Protein AF-A0A952LCC6-F1 (afdb_monomer)

Solvent-accessible surface area (backbone atoms only — not comparable to full-atom values): 6605 Å² total; per-residue (Å²): 119,75,64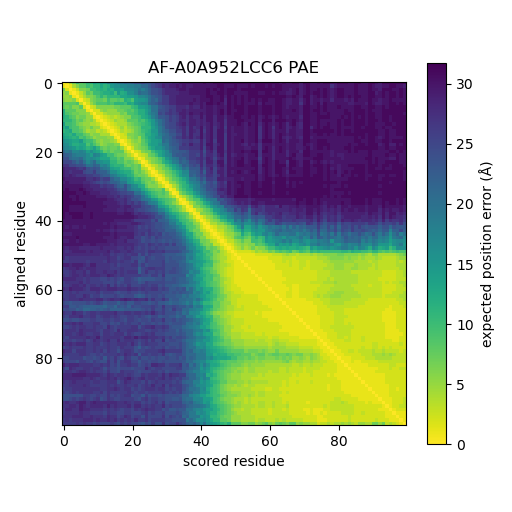,65,59,54,54,55,55,53,53,54,55,56,55,57,60,64,68,71,72,74,80,76,76,84,78,82,82,77,80,92,72,94,68,96,65,80,83,74,76,82,72,81,76,81,76,84,83,72,58,67,68,58,53,51,52,51,56,56,56,68,77,46,54,72,68,52,57,57,26,42,72,40,67,49,73,58,93,72,82,59,64,67,62,53,48,54,52,38,70,75,62,45,49,52,44,73,47,123

pLDDT: mean 78.47, std 18.72, range [48.31, 98.06]

Radius of gyration: 27.74 Å; Cα contacts (8 Å, |Δi|>4): 39; chains: 1; bounding box: 38×67×71 Å

Nearest PDB structures (foldseek):
  6yj4-assembly1_B  TM=2.216E-01  e=9.610E+00  Yarrowia lipolytica

Foldseek 3Di:
DVVVVVVVVVVVVVVVVVVVVPPDDDDDDDPPDDDPDPPDDDDDDDDDDDDPVVVVVVVVVVPDDPQLVVQLVDEEEDDDDPPVVVVVVCVVRVHVYYDD

Mean predicted aligned error: 17.77 Å

Structure (mmCIF, N/CA/C/O backbone):
data_AF-A0A952LCC6-F1
#
_entry.id   AF-A0A952LCC6-F1
#
loop_
_atom_site.group_PDB
_atom_site.id
_atom_site.type_symbol
_atom_site.label_atom_id
_atom_site.label_alt_id
_atom_site.label_comp_id
_atom_site.label_asym_id
_atom_site.label_entity_id
_atom_site.label_seq_id
_atom_site.pdbx_PDB_ins_code
_a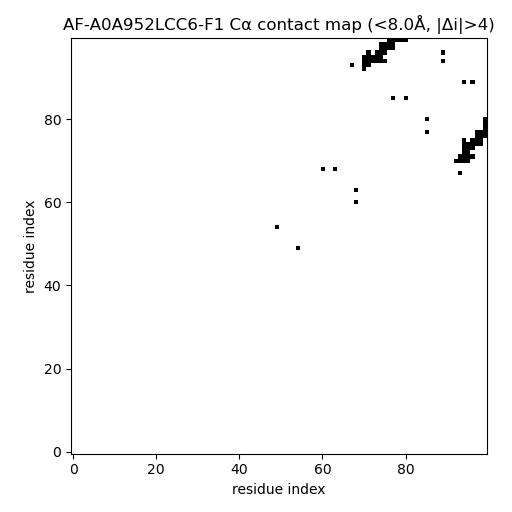tom_site.Cartn_x
_atom_site.Cartn_y
_atom_site.Cartn_z
_atom_site.occupancy
_atom_site.B_iso_or_equiv
_atom_site.auth_seq_id
_atom_site.auth_comp_id
_atom_site.auth_asym_id
_atom_site.auth_atom_id
_atom_site.pdbx_PDB_model_num
ATOM 1 N N . MET A 1 1 ? 3.964 -38.439 24.745 1.00 50.69 1 MET A N 1
ATOM 2 C CA . MET A 1 1 ? 4.156 -37.175 23.985 1.00 50.69 1 MET A CA 1
ATOM 3 C C . MET A 1 1 ? 2.885 -36.313 23.875 1.00 50.69 1 MET A C 1
ATOM 5 O O . MET A 1 1 ? 2.977 -35.108 24.057 1.00 50.69 1 MET A O 1
ATOM 9 N N . ARG A 1 2 ? 1.684 -36.873 23.627 1.00 48.88 2 ARG A N 1
ATOM 10 C CA . ARG A 1 2 ? 0.434 -36.080 23.488 1.00 48.88 2 ARG A CA 1
ATOM 11 C C . ARG A 1 2 ? -0.148 -35.538 24.807 1.00 48.88 2 ARG A C 1
ATOM 13 O O . ARG A 1 2 ? -0.818 -34.515 24.777 1.00 48.88 2 ARG A O 1
ATOM 20 N N . ALA A 1 3 ? 0.122 -36.191 25.942 1.00 48.31 3 ALA A N 1
ATOM 21 C CA . ALA A 1 3 ? -0.359 -35.766 27.264 1.00 48.31 3 ALA A CA 1
ATOM 22 C C . ALA A 1 3 ? 0.388 -34.528 27.800 1.00 48.31 3 ALA A C 1
ATOM 24 O O . ALA A 1 3 ? -0.250 -33.575 28.233 1.00 48.31 3 ALA A O 1
ATOM 25 N N . ALA A 1 4 ? 1.717 -34.481 27.643 1.00 51.19 4 ALA A N 1
ATOM 26 C CA . ALA A 1 4 ? 2.547 -33.338 28.042 1.00 51.19 4 ALA A CA 1
ATOM 27 C C . ALA A 1 4 ? 2.150 -32.032 27.325 1.00 51.19 4 ALA A C 1
ATOM 29 O O . ALA A 1 4 ? 2.149 -30.963 27.925 1.00 51.19 4 ALA A O 1
ATOM 30 N N . ARG A 1 5 ? 1.710 -32.130 26.061 1.00 55.44 5 ARG A N 1
ATOM 31 C CA . ARG A 1 5 ? 1.245 -30.989 25.252 1.00 55.44 5 ARG A CA 1
ATOM 32 C C . ARG A 1 5 ? -0.115 -30.428 25.696 1.00 55.44 5 ARG A C 1
ATOM 34 O O . ARG A 1 5 ? -0.443 -29.295 25.364 1.00 55.44 5 ARG A O 1
ATOM 41 N N . ARG A 1 6 ? -0.921 -31.213 26.420 1.00 55.44 6 ARG A N 1
ATOM 42 C CA . ARG A 1 6 ? -2.210 -30.759 26.978 1.00 55.44 6 ARG A CA 1
ATOM 43 C C . ARG A 1 6 ? -2.015 -29.995 28.287 1.00 55.44 6 ARG A C 1
ATOM 45 O O . ARG A 1 6 ? -2.788 -29.096 28.587 1.00 55.44 6 ARG A O 1
ATOM 52 N N . TRP A 1 7 ? -0.961 -30.330 29.027 1.00 54.66 7 TRP A N 1
ATOM 53 C CA . TRP A 1 7 ? -0.650 -29.719 30.317 1.00 54.66 7 TRP A CA 1
ATOM 54 C C . TRP A 1 7 ? 0.022 -28.353 30.141 1.00 54.66 7 TRP A C 1
ATOM 56 O O . TRP A 1 7 ? -0.294 -27.415 30.867 1.00 54.66 7 TRP A O 1
ATOM 66 N N . THR A 1 8 ? 0.849 -28.191 29.102 1.00 57.44 8 THR A N 1
ATOM 67 C CA . THR A 1 8 ? 1.412 -26.882 28.736 1.00 57.44 8 THR A CA 1
ATOM 68 C C . THR A 1 8 ? 0.347 -25.894 28.251 1.00 57.44 8 THR A C 1
ATOM 70 O O . THR A 1 8 ? 0.423 -24.714 28.574 1.00 57.44 8 THR A O 1
ATOM 73 N N . ALA A 1 9 ? -0.687 -26.363 27.543 1.00 56.38 9 ALA A N 1
ATOM 74 C CA . ALA A 1 9 ? -1.801 -25.515 27.106 1.00 56.38 9 ALA A CA 1
ATOM 75 C C . ALA A 1 9 ? -2.648 -24.992 28.283 1.00 56.38 9 ALA A C 1
ATOM 77 O O . ALA A 1 9 ? -3.068 -23.837 28.269 1.00 56.38 9 ALA A O 1
ATOM 78 N N . ALA A 1 10 ? -2.853 -25.813 29.319 1.00 57.78 10 ALA A N 1
ATOM 79 C CA . ALA A 1 10 ? -3.567 -25.400 30.526 1.00 57.78 10 ALA A CA 1
ATOM 80 C C . ALA A 1 10 ? -2.780 -24.352 31.337 1.00 57.78 10 ALA A C 1
ATOM 82 O O . ALA A 1 10 ? -3.362 -23.380 31.813 1.00 57.78 10 ALA A O 1
ATOM 83 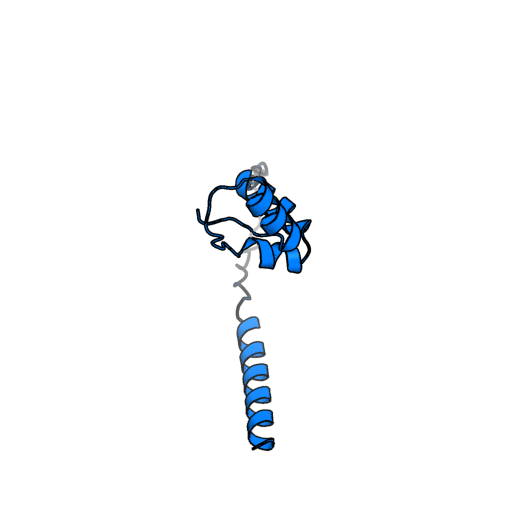N N . ALA A 1 11 ? -1.453 -24.499 31.433 1.00 60.06 11 ALA A N 1
ATOM 84 C CA . ALA A 1 11 ? -0.599 -23.553 32.155 1.00 60.06 11 ALA A CA 1
ATOM 85 C C . ALA A 1 11 ? -0.560 -22.156 31.502 1.00 60.06 11 ALA A C 1
ATOM 87 O O . ALA A 1 11 ? -0.597 -21.145 32.202 1.00 60.06 11 ALA A O 1
ATOM 88 N N . VAL A 1 12 ? -0.547 -22.086 30.165 1.00 62.47 12 VAL A N 1
ATOM 89 C CA . VAL A 1 12 ? -0.565 -20.807 29.428 1.00 62.47 12 VAL A CA 1
ATOM 90 C C . VAL A 1 12 ? -1.906 -20.082 29.585 1.00 62.47 12 VAL A C 1
ATOM 92 O O . VAL A 1 12 ? -1.923 -18.862 29.734 1.00 62.47 12 VAL A O 1
ATOM 95 N N . ALA A 1 13 ? -3.025 -20.811 29.612 1.00 60.19 13 ALA A N 1
ATOM 96 C CA . ALA A 1 13 ? -4.345 -20.211 29.804 1.00 60.19 13 ALA A CA 1
ATOM 97 C C . ALA A 1 13 ? -4.499 -19.567 31.196 1.00 60.19 13 ALA A C 1
ATOM 99 O O . ALA A 1 13 ? -5.009 -18.453 31.294 1.00 60.19 13 ALA A O 1
ATOM 100 N N . VAL A 1 14 ? -3.994 -20.218 32.254 1.00 62.09 14 VAL A N 1
ATOM 101 C CA . VAL A 1 14 ? -4.016 -19.668 33.625 1.00 62.09 14 VAL A CA 1
ATOM 102 C C . VAL A 1 14 ? -3.104 -18.442 33.753 1.00 62.09 14 VAL A C 1
ATOM 104 O O . VAL A 1 14 ? -3.492 -17.445 34.369 1.00 62.09 14 VAL A O 1
ATOM 107 N N . ALA A 1 15 ? -1.926 -18.471 33.122 1.00 59.56 15 ALA A N 1
ATOM 108 C CA . ALA A 1 15 ? -1.005 -17.335 33.111 1.00 59.56 15 ALA A CA 1
ATOM 109 C C . ALA A 1 15 ? -1.586 -16.106 32.383 1.00 59.56 15 ALA A C 1
ATOM 111 O O . ALA A 1 15 ? -1.367 -14.980 32.828 1.00 59.56 15 ALA A O 1
ATOM 112 N N . LEU A 1 16 ? -2.374 -16.302 31.315 1.00 58.62 16 LEU A N 1
ATOM 113 C CA . LEU A 1 16 ? -3.055 -15.201 30.623 1.00 58.62 16 LEU A CA 1
ATOM 114 C C . LEU A 1 16 ? -4.187 -14.576 31.450 1.00 58.62 16 LEU A C 1
ATOM 116 O O . LEU A 1 16 ? -4.402 -13.373 31.358 1.00 58.62 16 LEU A O 1
ATOM 120 N N . SER A 1 17 ? -4.906 -15.340 32.276 1.00 59.22 17 SER A N 1
ATOM 121 C CA . SER A 1 17 ? -5.963 -14.767 33.127 1.00 59.22 17 SER A CA 1
ATOM 122 C C . SER A 1 17 ? -5.425 -13.899 34.273 1.00 59.22 17 SER A C 1
ATOM 124 O O . SER A 1 17 ? -6.110 -12.976 34.709 1.00 59.22 17 SER A O 1
ATOM 126 N N . ALA A 1 18 ? -4.195 -14.143 34.738 1.00 59.41 18 ALA A N 1
ATOM 127 C CA . ALA A 1 18 ? -3.599 -13.383 35.839 1.00 59.41 18 ALA A CA 1
ATOM 128 C C . ALA A 1 18 ? -3.101 -11.984 35.423 1.00 59.41 18 ALA A C 1
ATOM 130 O O . ALA A 1 18 ? -3.007 -11.095 36.267 1.00 59.41 18 ALA A O 1
ATOM 131 N N . THR A 1 19 ? -2.811 -11.752 34.138 1.00 58.47 19 THR A N 1
ATOM 132 C CA . THR A 1 19 ? -2.263 -10.469 33.663 1.00 58.47 19 THR A CA 1
ATOM 133 C C . THR A 1 19 ? -3.325 -9.414 33.349 1.00 58.47 19 THR A C 1
ATOM 135 O O . THR A 1 19 ? -2.997 -8.230 33.326 1.00 58.47 19 THR A O 1
ATOM 138 N N . LEU A 1 20 ? -4.601 -9.789 33.178 1.00 55.59 20 LEU A N 1
ATOM 139 C CA . LEU A 1 20 ? -5.687 -8.823 32.936 1.00 55.59 20 LEU A CA 1
ATOM 140 C C . LEU A 1 20 ? -6.334 -8.253 34.213 1.00 55.59 20 LEU A C 1
ATOM 142 O O . LEU A 1 20 ? -7.042 -7.253 34.131 1.00 55.59 20 LEU A O 1
ATOM 146 N N . ALA A 1 21 ? -6.081 -8.827 35.394 1.00 56.88 21 ALA A N 1
ATOM 147 C CA . ALA A 1 21 ? -6.704 -8.383 36.650 1.00 56.88 21 ALA A CA 1
ATOM 148 C C . ALA A 1 21 ? -5.982 -7.203 37.343 1.00 56.88 21 ALA A C 1
ATOM 150 O O . ALA A 1 21 ? -6.451 -6.708 38.364 1.00 56.88 21 ALA A O 1
ATOM 151 N N . GLY A 1 22 ? -4.845 -6.741 36.808 1.00 53.06 22 GLY A N 1
ATOM 152 C CA . GLY A 1 22 ? -3.960 -5.778 37.481 1.00 53.06 22 GLY A CA 1
ATOM 153 C C . GLY A 1 22 ? -4.186 -4.292 37.179 1.00 53.06 22 GLY A C 1
ATOM 154 O O . GLY A 1 22 ? -3.472 -3.465 37.734 1.00 53.06 22 GLY A O 1
ATOM 155 N N . CYS A 1 23 ? -5.138 -3.918 36.317 1.00 56.66 23 CYS A N 1
ATOM 156 C CA . CYS A 1 23 ? -5.297 -2.528 35.860 1.00 56.66 23 CYS A CA 1
ATOM 157 C C . CYS A 1 23 ? -6.520 -1.803 36.460 1.00 56.66 23 CYS A C 1
ATOM 159 O O . CYS A 1 23 ? -7.183 -1.032 35.770 1.00 56.66 23 CYS A O 1
ATOM 161 N N . VAL A 1 24 ? -6.833 -2.025 37.742 1.00 57.00 24 VAL A N 1
ATOM 162 C CA . VAL A 1 24 ? -7.845 -1.226 38.458 1.00 57.00 24 VAL A CA 1
ATOM 163 C C . VAL A 1 24 ? -7.125 -0.126 39.236 1.00 57.00 24 VAL A C 1
ATOM 165 O O . VAL A 1 24 ? -6.609 -0.345 40.329 1.00 57.00 24 VAL A O 1
ATOM 168 N N . GLY A 1 25 ? -7.028 1.051 38.617 1.00 50.28 25 GLY A N 1
ATOM 169 C CA . GLY A 1 25 ? -6.470 2.250 39.235 1.00 50.28 25 GLY A CA 1
ATOM 170 C C . GLY A 1 25 ? -7.259 2.651 40.482 1.00 50.28 25 GLY A C 1
ATOM 171 O O . GLY A 1 25 ? -8.489 2.639 40.485 1.00 50.28 25 GLY A O 1
ATOM 172 N N . ALA A 1 26 ? -6.533 2.996 41.544 1.00 53.03 26 ALA A N 1
ATOM 173 C CA . ALA A 1 26 ? -7.085 3.514 42.785 1.00 53.03 26 ALA A CA 1
ATOM 174 C C . ALA A 1 26 ? -7.963 4.749 42.516 1.00 53.03 26 ALA A C 1
ATOM 176 O O . ALA A 1 26 ? -7.495 5.752 41.977 1.00 53.03 26 ALA A O 1
ATOM 177 N N . ALA A 1 27 ? -9.237 4.675 42.902 1.00 59.34 27 ALA A N 1
ATOM 178 C CA . ALA A 1 27 ? -10.120 5.830 42.931 1.00 59.34 27 ALA A CA 1
ATOM 179 C C . ALA A 1 27 ? -9.716 6.746 44.103 1.00 59.34 27 ALA A C 1
ATOM 181 O O . ALA A 1 27 ? -9.668 6.269 45.241 1.00 59.34 27 ALA A O 1
ATOM 182 N N . PRO A 1 28 ? -9.436 8.043 43.887 1.00 52.78 28 PRO A N 1
ATOM 183 C CA . PRO A 1 28 ? -9.269 8.970 44.995 1.00 52.78 28 PRO A CA 1
ATOM 184 C C . PRO A 1 28 ? -10.629 9.208 45.667 1.00 52.78 28 PRO A C 1
ATOM 186 O O . PRO A 1 28 ? -11.613 9.575 45.020 1.00 52.78 28 PRO A O 1
ATOM 189 N N . ALA A 1 29 ? -10.680 8.986 46.980 1.00 53.97 29 ALA A N 1
ATOM 190 C CA . ALA A 1 29 ? -11.823 9.327 47.815 1.00 53.97 29 ALA A CA 1
ATOM 191 C C . ALA A 1 29 ? -12.065 10.846 47.771 1.00 53.97 29 ALA A C 1
ATOM 193 O O . ALA A 1 29 ? -11.177 11.631 48.097 1.00 53.97 29 ALA A O 1
ATOM 194 N N . HIS A 1 30 ? -13.267 11.258 47.367 1.00 55.09 30 HIS A N 1
ATOM 195 C CA . HIS A 1 30 ? -13.717 12.643 47.493 1.00 55.09 30 HIS A CA 1
ATOM 196 C C . HIS A 1 30 ? -14.092 12.929 48.955 1.00 55.09 30 HIS A C 1
ATOM 198 O O . HIS A 1 30 ? -14.990 12.263 49.477 1.00 55.09 30 HIS A O 1
ATOM 204 N N . PRO A 1 31 ? -13.496 13.933 49.622 1.00 56.19 31 PRO A N 1
ATOM 205 C CA . PRO A 1 31 ? -14.094 14.491 50.821 1.00 56.19 31 PRO A CA 1
ATOM 206 C C . PRO A 1 31 ? -15.302 15.344 50.413 1.00 56.19 31 PRO A C 1
ATOM 208 O O . PRO A 1 31 ? -15.167 16.388 49.776 1.00 56.19 31 PRO A O 1
ATOM 211 N N . LEU A 1 32 ? -16.501 14.896 50.785 1.00 57.03 32 LEU A N 1
ATOM 212 C CA . LEU A 1 32 ? -17.690 15.743 50.809 1.00 57.03 32 LEU A CA 1
ATOM 213 C C . LEU A 1 32 ? -17.539 16.710 51.986 1.00 57.03 32 LEU A C 1
ATOM 215 O O . LEU A 1 32 ? -17.848 16.361 53.122 1.00 57.03 32 LEU A O 1
ATOM 219 N N . SER A 1 33 ? -17.038 17.914 51.718 1.00 51.22 33 SER A N 1
ATOM 220 C CA . SER A 1 33 ? -17.106 19.024 52.666 1.00 51.22 33 SER A CA 1
ATOM 221 C C . SER A 1 33 ? -17.722 20.225 51.959 1.00 51.22 33 SER A C 1
ATOM 223 O O . SER A 1 33 ? -17.180 20.740 50.981 1.00 51.22 33 SER A O 1
ATOM 225 N N . GLY A 1 34 ? -18.924 20.588 52.402 1.00 58.31 34 GLY A N 1
ATOM 226 C CA . GLY A 1 34 ? -19.745 21.629 51.807 1.00 58.31 34 GLY A CA 1
ATOM 227 C C . GLY A 1 34 ? -19.190 23.029 52.050 1.00 58.31 34 GLY A C 1
ATOM 228 O O . GLY A 1 34 ? -18.902 23.418 53.178 1.00 58.31 34 GLY A O 1
ATOM 229 N N . SER A 1 35 ? -19.113 23.798 50.969 1.00 56.34 35 SER A N 1
ATOM 230 C CA . SER A 1 35 ? -19.148 25.260 50.943 1.00 56.34 35 SER A CA 1
ATOM 231 C C . SER A 1 35 ? -19.610 25.667 49.536 1.00 56.34 35 SER A C 1
ATOM 233 O O . SER A 1 35 ? -19.159 25.033 48.575 1.00 56.34 35 SER A O 1
ATOM 235 N N . PRO A 1 36 ? -20.522 26.645 49.354 1.00 49.72 36 PRO A N 1
ATOM 236 C CA . PRO A 1 36 ? -20.880 27.132 48.025 1.00 49.72 36 PRO A CA 1
ATOM 237 C C . PRO A 1 36 ? -19.676 27.868 47.423 1.00 49.72 36 PRO A C 1
ATOM 239 O O . PRO A 1 36 ? -19.476 29.064 47.617 1.00 49.72 36 PRO A O 1
ATOM 242 N N . SER A 1 37 ? -18.839 27.107 46.723 1.00 61.16 37 SER A N 1
ATOM 243 C CA . SER A 1 37 ? -17.715 27.611 45.941 1.00 61.16 37 SER A CA 1
ATOM 244 C C . SER A 1 37 ? -18.251 28.250 44.653 1.00 61.16 37 SER A C 1
ATOM 246 O O . SER A 1 37 ? -19.185 27.697 44.060 1.00 61.16 37 SER A O 1
ATOM 248 N N . PRO A 1 38 ? -17.714 29.398 44.196 1.00 60.94 38 PRO A N 1
ATOM 249 C CA . PRO A 1 38 ? -18.103 29.977 42.916 1.00 60.94 38 PRO A CA 1
ATOM 250 C C . PRO A 1 38 ? -17.920 28.936 41.808 1.00 60.94 38 PRO A C 1
ATOM 252 O O . PRO A 1 38 ? -16.874 28.294 41.717 1.00 60.94 38 PRO A O 1
ATOM 255 N N . SER A 1 39 ? -18.964 28.751 40.995 1.00 64.25 39 SER A N 1
ATOM 256 C CA . SER A 1 39 ? -18.995 27.791 39.891 1.00 64.25 39 SER A CA 1
ATOM 257 C C . SER A 1 39 ? -17.811 28.043 38.961 1.00 64.25 39 SER A C 1
ATOM 259 O O . SER A 1 39 ? -17.835 28.972 38.154 1.00 64.25 39 SER A O 1
ATOM 261 N N . ALA A 1 40 ? -16.762 27.229 39.090 1.00 66.75 40 ALA A N 1
ATOM 262 C CA . ALA A 1 40 ? -15.615 27.277 38.204 1.00 66.75 40 ALA A CA 1
ATOM 263 C C . ALA A 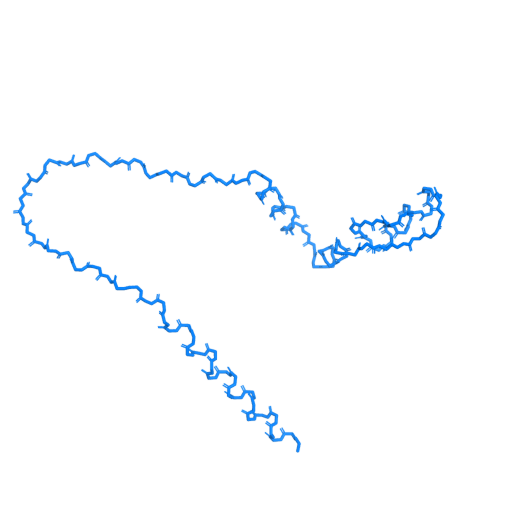1 40 ? -16.109 27.008 36.779 1.00 66.75 40 ALA A C 1
ATOM 265 O O . ALA A 1 40 ? -16.702 25.963 36.505 1.00 66.75 40 ALA A O 1
ATOM 266 N N . ALA A 1 41 ? -15.911 27.977 35.886 1.00 72.88 41 ALA A N 1
ATOM 267 C CA . ALA A 1 41 ? -16.193 27.799 34.472 1.00 72.88 41 ALA A CA 1
ATOM 268 C C . ALA A 1 41 ? -15.441 26.557 33.974 1.00 72.88 41 ALA A C 1
ATOM 270 O O . ALA A 1 41 ? -14.245 26.409 34.230 1.00 72.88 41 ALA A O 1
ATOM 271 N N . SER A 1 42 ? -16.142 25.6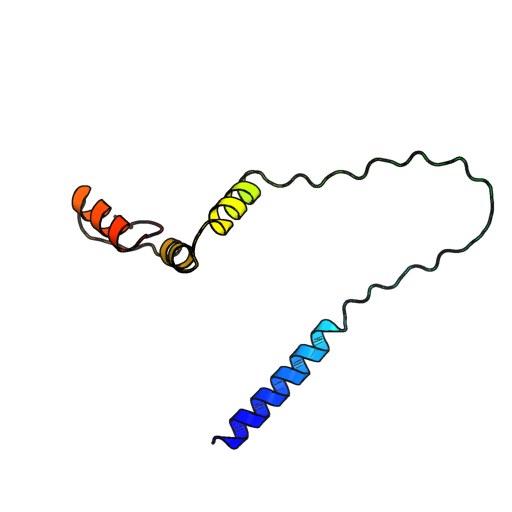43 33.302 1.00 74.88 42 SER A N 1
ATOM 272 C CA . SER A 1 42 ? -15.529 24.436 32.755 1.00 74.88 42 SER A CA 1
ATOM 273 C C . SER A 1 42 ? -14.505 24.830 31.693 1.00 74.88 42 SER A C 1
ATOM 275 O O . SER A 1 42 ? -14.864 25.241 30.591 1.00 74.88 42 SER A O 1
ATOM 277 N N . THR A 1 43 ? -13.220 24.727 32.027 1.00 79.25 43 THR A N 1
ATOM 278 C CA . THR A 1 43 ? -12.132 24.874 31.057 1.00 79.25 43 THR A CA 1
ATOM 279 C C . THR A 1 43 ? -12.295 23.796 29.983 1.00 79.25 43 THR A C 1
ATOM 281 O O . THR A 1 43 ? -12.437 22.621 30.341 1.00 79.25 43 THR A O 1
ATOM 284 N N . PRO A 1 44 ? -12.288 24.139 28.681 1.00 79.25 44 PRO A N 1
ATOM 285 C CA . PRO A 1 44 ? -12.442 23.138 27.641 1.00 79.25 44 PRO A CA 1
ATOM 286 C C . PRO A 1 44 ? -11.235 22.204 27.696 1.00 79.25 44 PRO A C 1
ATOM 288 O O . PRO A 1 44 ? -10.085 22.647 27.698 1.00 79.25 44 PRO A O 1
ATOM 291 N N . THR A 1 45 ? -11.488 20.899 27.758 1.00 82.75 45 THR A N 1
ATOM 292 C CA . THR A 1 45 ? -10.418 19.911 27.641 1.00 82.75 45 THR A CA 1
ATOM 293 C C . THR A 1 45 ? -9.820 20.013 26.235 1.00 82.75 45 THR A C 1
ATOM 295 O O . THR A 1 45 ? -10.581 20.013 25.262 1.00 82.75 45 THR A O 1
ATOM 298 N N . PRO A 1 46 ? -8.486 20.112 26.085 1.00 78.50 46 PRO A N 1
ATOM 299 C CA . PRO A 1 46 ? -7.878 20.141 24.764 1.00 78.50 46 PRO A CA 1
ATOM 300 C C . PRO A 1 46 ? -8.232 18.855 24.014 1.00 78.50 46 PRO A C 1
ATOM 302 O O . PRO A 1 46 ? -8.044 17.749 24.522 1.00 78.50 46 PRO A O 1
ATOM 305 N N . THR A 1 47 ? -8.758 18.999 22.797 1.00 81.38 47 THR A N 1
ATOM 306 C CA . THR A 1 47 ? -8.962 17.851 21.908 1.00 81.38 47 THR A CA 1
ATOM 307 C C . THR A 1 47 ? -7.587 17.350 21.467 1.00 81.38 47 THR A C 1
ATOM 309 O O . THR A 1 47 ? -6.769 18.168 21.040 1.00 81.38 47 THR A O 1
ATOM 312 N N . PRO A 1 48 ? -7.289 16.042 21.564 1.00 79.50 48 PRO A N 1
ATOM 313 C CA . PRO A 1 48 ? -6.008 15.525 21.111 1.00 79.50 48 PRO A CA 1
ATOM 314 C C . PRO A 1 48 ? -5.865 15.749 19.603 1.00 79.50 48 PRO A C 1
ATOM 316 O O . PRO A 1 48 ? -6.636 15.214 18.805 1.00 79.50 48 PRO A O 1
ATOM 319 N N . THR A 1 49 ? -4.864 16.533 19.208 1.00 86.75 49 THR A N 1
ATOM 320 C CA . THR A 1 49 ? -4.479 16.682 17.803 1.00 86.75 49 THR A CA 1
ATOM 321 C C . THR A 1 49 ? -3.905 15.355 17.313 1.00 86.75 49 THR A C 1
ATOM 323 O O . THR A 1 49 ? -2.860 14.909 17.785 1.00 86.75 49 THR A O 1
ATOM 326 N N . VAL A 1 50 ? -4.590 14.705 16.373 1.00 89.81 50 VAL A N 1
ATOM 327 C CA . VAL A 1 50 ? -4.077 13.505 15.702 1.00 89.81 50 VAL A CA 1
ATOM 328 C C . VAL A 1 50 ? -3.147 13.936 14.574 1.00 89.81 50 VAL A C 1
ATOM 330 O O . VAL A 1 50 ? -3.508 14.794 13.773 1.00 89.81 50 VAL A O 1
ATOM 333 N N . ASP A 1 51 ? -1.971 13.313 14.486 1.00 94.94 51 ASP A N 1
ATOM 334 C CA . ASP A 1 51 ? -1.067 13.495 13.350 1.00 94.94 51 ASP A CA 1
ATOM 335 C C . ASP A 1 51 ? -1.791 13.112 12.039 1.00 94.94 51 ASP A C 1
ATOM 337 O O . ASP A 1 51 ? -2.232 11.960 11.895 1.00 94.94 51 ASP A O 1
ATOM 341 N N . PRO A 1 52 ? -1.923 14.041 11.073 1.00 95.12 52 PRO A N 1
ATOM 342 C CA . PRO A 1 52 ? -2.602 13.774 9.809 1.00 95.12 52 PRO A CA 1
ATOM 343 C C . PRO A 1 52 ? -1.977 12.609 9.026 1.00 95.12 52 PRO A C 1
ATOM 345 O O . PRO A 1 52 ? -2.706 11.874 8.353 1.00 95.12 52 PRO A O 1
ATOM 348 N N . VAL A 1 53 ? -0.664 12.379 9.141 1.00 96.31 53 VAL A N 1
ATOM 349 C CA . VAL A 1 53 ? 0.029 11.267 8.470 1.00 96.31 53 VAL A CA 1
ATOM 350 C C . VAL A 1 53 ? -0.426 9.929 9.049 1.00 96.31 53 VAL A C 1
ATOM 352 O O . VAL A 1 53 ? -0.763 9.002 8.307 1.00 96.31 53 VAL A O 1
ATOM 355 N N . VAL A 1 54 ? -0.510 9.836 10.377 1.00 96.62 54 VAL A N 1
ATOM 356 C CA . VAL A 1 54 ? -0.990 8.633 11.071 1.00 96.62 54 VAL A CA 1
ATOM 357 C C . VAL A 1 54 ? -2.465 8.380 10.765 1.00 96.62 54 VAL A C 1
ATOM 359 O O . VAL A 1 54 ? -2.851 7.231 10.528 1.00 96.62 54 VAL A O 1
ATOM 362 N N . ALA A 1 55 ? -3.292 9.428 10.742 1.00 96.50 55 ALA A N 1
ATOM 363 C CA . ALA A 1 55 ? -4.705 9.313 10.390 1.00 96.50 55 ALA A CA 1
ATOM 364 C C . ALA A 1 55 ? -4.886 8.760 8.966 1.00 96.50 55 ALA A C 1
ATOM 366 O O . ALA A 1 55 ? -5.634 7.797 8.768 1.00 96.50 55 ALA A O 1
ATOM 367 N N . TYR A 1 56 ? -4.143 9.302 7.996 1.00 96.62 56 TYR A N 1
ATOM 368 C CA . TYR A 1 56 ? -4.156 8.824 6.615 1.00 96.62 56 TYR A CA 1
ATOM 369 C C . TYR A 1 56 ? -3.696 7.364 6.505 1.00 96.62 56 TYR A C 1
AT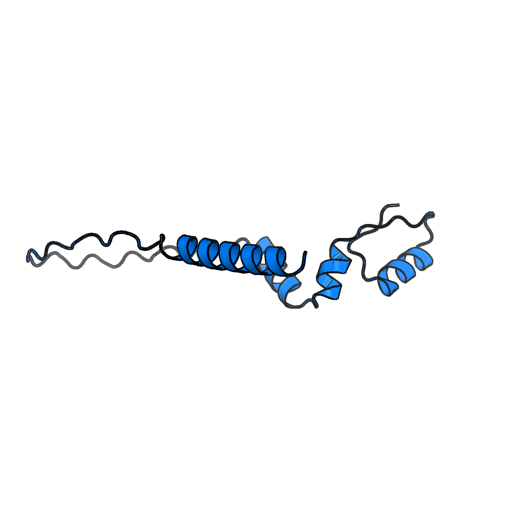OM 371 O O . TYR A 1 56 ? -4.385 6.540 5.897 1.00 96.62 56 TYR A O 1
ATOM 379 N N . ALA A 1 57 ? -2.569 7.015 7.133 1.00 97.06 57 ALA A N 1
ATOM 380 C CA . ALA A 1 57 ? -2.028 5.659 7.090 1.00 97.06 57 ALA A CA 1
ATOM 381 C C . ALA A 1 57 ? -3.015 4.632 7.668 1.00 97.06 57 ALA A C 1
ATOM 383 O O . ALA A 1 57 ? -3.253 3.585 7.059 1.00 97.06 57 ALA A O 1
ATOM 384 N N . LYS A 1 58 ? -3.649 4.953 8.805 1.00 97.38 58 LYS A N 1
ATOM 385 C CA . LYS A 1 58 ? -4.671 4.099 9.430 1.00 97.38 58 LYS A CA 1
ATOM 386 C C . LYS A 1 58 ? -5.877 3.898 8.521 1.00 97.38 58 LYS A C 1
ATOM 388 O O . LYS A 1 58 ? -6.298 2.758 8.335 1.00 97.38 58 LYS A O 1
ATOM 393 N N . LEU A 1 59 ? -6.399 4.971 7.925 1.00 97.69 59 LEU A N 1
ATOM 394 C CA . LEU A 1 59 ? -7.531 4.888 7.002 1.00 97.69 59 LEU A CA 1
ATOM 395 C C . LEU A 1 59 ? -7.185 4.043 5.767 1.00 97.69 59 LEU A C 1
ATOM 397 O O . LEU A 1 59 ? -7.982 3.213 5.329 1.00 97.69 59 LEU A O 1
ATOM 401 N N . ARG A 1 60 ? -5.974 4.206 5.225 1.00 96.81 60 ARG A N 1
ATOM 402 C CA . ARG A 1 60 ? -5.521 3.448 4.055 1.00 96.81 60 ARG A CA 1
ATOM 403 C C . ARG A 1 60 ? -5.394 1.957 4.359 1.00 96.81 60 ARG A C 1
ATOM 405 O O . ARG A 1 60 ? -5.910 1.144 3.596 1.00 96.81 60 ARG A O 1
ATOM 412 N N . LEU A 1 61 ? -4.765 1.604 5.480 1.00 97.31 61 LEU A N 1
ATOM 413 C CA . LEU A 1 61 ? -4.630 0.216 5.931 1.00 97.31 61 LEU A CA 1
ATOM 414 C C . LEU A 1 61 ? -5.988 -0.403 6.286 1.00 97.31 61 LEU A C 1
ATOM 416 O O . LEU A 1 61 ? -6.196 -1.590 6.043 1.00 97.31 61 LEU A O 1
ATOM 420 N N . ALA A 1 62 ? -6.928 0.359 6.848 1.00 98.06 62 ALA A N 1
ATOM 421 C CA . ALA A 1 62 ? -8.265 -0.148 7.166 1.00 98.06 62 ALA A CA 1
ATOM 422 C C . ALA A 1 62 ? -9.002 -0.663 5.915 1.00 98.06 62 ALA A C 1
ATOM 424 O O . ALA A 1 62 ? -9.683 -1.682 5.988 1.00 98.06 62 ALA A O 1
ATOM 425 N N . ASN A 1 63 ? -8.773 -0.029 4.762 1.00 97.69 63 ASN A N 1
ATOM 426 C CA . ASN A 1 63 ? -9.395 -0.379 3.482 1.00 97.69 63 ASN A CA 1
ATOM 427 C C . ASN 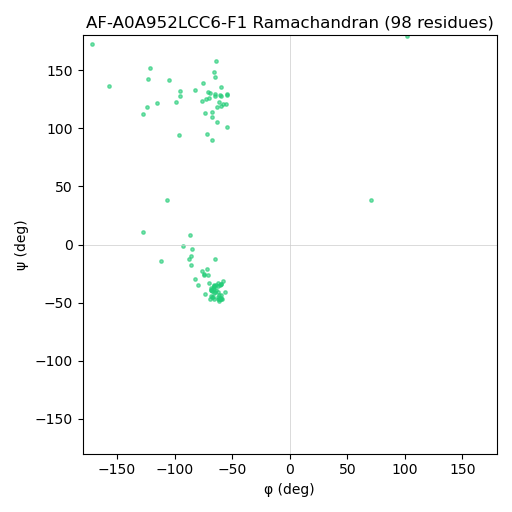A 1 63 ? -8.647 -1.470 2.687 1.00 97.69 63 ASN A C 1
ATOM 429 O O . ASN A 1 63 ? -8.979 -1.724 1.531 1.00 97.69 63 ASN A O 1
ATOM 433 N N . GLN A 1 64 ? -7.630 -2.109 3.271 1.00 97.56 64 GLN A N 1
ATOM 434 C CA . GLN A 1 64 ? -6.873 -3.186 2.630 1.00 97.56 64 GLN A CA 1
ATOM 435 C C . GLN A 1 64 ? -7.243 -4.562 3.183 1.00 97.56 64 GLN A C 1
ATOM 437 O O . GLN A 1 64 ? -7.381 -4.766 4.393 1.00 97.56 64 GLN A O 1
ATOM 442 N N . THR A 1 65 ? -7.292 -5.546 2.289 1.00 97.88 65 THR A N 1
ATOM 443 C CA . THR A 1 65 ? -7.358 -6.963 2.666 1.00 97.88 65 THR A CA 1
ATOM 444 C C . THR A 1 65 ? -6.086 -7.393 3.404 1.00 97.88 65 THR A C 1
ATOM 446 O O . THR A 1 65 ? -5.017 -6.804 3.225 1.00 97.88 65 THR A O 1
ATOM 449 N N . LEU A 1 66 ? -6.158 -8.472 4.195 1.00 97.88 66 LEU A N 1
ATOM 450 C CA . LEU A 1 66 ? -4.973 -9.032 4.861 1.00 97.88 66 LEU A CA 1
ATOM 451 C C . LEU A 1 66 ? -3.864 -9.377 3.857 1.00 97.88 66 LEU A C 1
ATOM 453 O O . LEU A 1 66 ? -2.698 -9.088 4.103 1.00 97.88 66 LEU A O 1
ATOM 457 N N . ARG A 1 67 ? -4.233 -9.937 2.698 1.00 97.06 67 ARG A N 1
ATOM 458 C CA . ARG A 1 67 ? -3.287 -10.253 1.621 1.00 97.06 67 ARG A CA 1
ATOM 459 C C . ARG A 1 67 ? -2.549 -9.006 1.138 1.00 97.06 67 ARG A C 1
ATOM 461 O O . ARG A 1 67 ? -1.335 -9.054 1.016 1.00 97.06 67 ARG A O 1
ATOM 468 N N . GLN A 1 68 ? -3.261 -7.905 0.895 1.00 97.19 68 GLN A N 1
ATOM 469 C CA . GLN A 1 68 ? -2.646 -6.644 0.464 1.00 97.19 68 GLN A CA 1
ATOM 470 C C . GLN A 1 68 ? -1.720 -6.065 1.537 1.00 97.19 68 GLN A C 1
ATOM 472 O O . GLN A 1 68 ? -0.640 -5.592 1.203 1.00 97.19 68 GLN A O 1
ATOM 477 N N . LYS A 1 69 ? -2.103 -6.151 2.818 1.00 97.62 69 LYS A N 1
ATOM 478 C CA . LYS A 1 69 ? -1.240 -5.720 3.930 1.00 97.62 69 LYS A CA 1
ATOM 479 C C . LYS A 1 69 ? 0.064 -6.508 3.964 1.00 97.62 69 LYS A C 1
ATOM 481 O O . LYS A 1 69 ? 1.122 -5.911 4.077 1.00 97.62 69 LYS A O 1
ATOM 486 N N . VAL A 1 70 ? -0.014 -7.833 3.836 1.00 97.62 70 VAL A N 1
ATOM 487 C CA . VAL A 1 70 ? 1.166 -8.710 3.846 1.00 97.62 70 VAL A CA 1
ATOM 488 C C . VAL A 1 70 ? 2.028 -8.498 2.601 1.00 97.62 70 VAL A C 1
ATOM 490 O O . VAL A 1 70 ? 3.240 -8.371 2.726 1.00 97.62 70 VAL A O 1
ATOM 493 N N . ALA A 1 71 ? 1.426 -8.412 1.412 1.00 97.38 71 ALA A N 1
ATOM 494 C CA . ALA A 1 71 ? 2.159 -8.174 0.167 1.00 97.38 71 ALA A CA 1
ATOM 495 C C . ALA A 1 71 ? 2.882 -6.814 0.166 1.00 97.38 71 ALA A C 1
ATOM 497 O O . ALA A 1 71 ? 4.021 -6.719 -0.288 1.00 97.38 71 ALA A O 1
ATOM 498 N N . GLY A 1 72 ? 2.270 -5.791 0.774 1.00 95.75 72 GLY A N 1
ATOM 499 C CA . GLY A 1 72 ? 2.866 -4.468 0.957 1.00 95.75 72 GLY A CA 1
ATOM 500 C C . GLY A 1 72 ? 4.094 -4.429 1.876 1.00 95.75 72 GLY A C 1
ATOM 501 O O . GLY A 1 72 ? 4.797 -3.426 1.882 1.00 95.75 72 GLY A O 1
ATOM 502 N N . LEU A 1 73 ? 4.382 -5.496 2.630 1.00 96.94 73 LEU A N 1
ATOM 503 C CA . LEU A 1 73 ? 5.610 -5.613 3.430 1.00 96.94 73 LEU A CA 1
ATOM 504 C C . LEU A 1 73 ? 6.796 -6.162 2.625 1.00 96.94 73 LEU A C 1
ATOM 506 O O . LEU A 1 73 ? 7.919 -6.175 3.124 1.00 96.94 73 LEU A O 1
ATOM 510 N N . LEU A 1 74 ? 6.557 -6.653 1.408 1.00 96.56 74 LEU A N 1
ATOM 511 C CA . LEU A 1 74 ? 7.577 -7.299 0.594 1.00 96.56 74 LEU A CA 1
ATOM 512 C C . LEU A 1 74 ? 8.209 -6.299 -0.377 1.00 96.56 74 LEU A C 1
ATOM 514 O O . LEU A 1 74 ? 7.511 -5.650 -1.162 1.00 96.56 74 LEU A O 1
ATOM 518 N N . MET A 1 75 ? 9.540 -6.243 -0.355 1.00 95.88 75 MET A N 1
ATOM 519 C CA . MET A 1 75 ? 10.366 -5.633 -1.395 1.00 95.88 75 MET A CA 1
ATOM 520 C C . MET A 1 75 ? 11.201 -6.718 -2.058 1.00 95.88 75 MET A C 1
ATOM 522 O O . MET A 1 75 ? 11.958 -7.410 -1.380 1.00 95.88 75 MET A O 1
ATOM 526 N N . LEU A 1 76 ? 11.051 -6.877 -3.371 1.00 94.12 76 LEU A N 1
ATOM 527 C CA . LEU A 1 76 ? 11.733 -7.922 -4.134 1.00 94.12 76 LEU A CA 1
ATOM 528 C C . LEU A 1 76 ? 12.599 -7.309 -5.232 1.00 94.12 76 LEU A C 1
ATOM 530 O O . LEU A 1 76 ? 12.306 -6.232 -5.749 1.00 94.12 76 LEU A O 1
ATOM 534 N N . HIS A 1 77 ? 13.666 -8.015 -5.587 1.00 94.75 77 HIS A N 1
ATOM 535 C CA . HIS A 1 77 ? 14.511 -7.664 -6.718 1.00 94.75 77 HIS A CA 1
ATOM 536 C C . HIS A 1 77 ? 14.073 -8.452 -7.952 1.00 94.75 77 HIS A C 1
ATOM 538 O O . HIS A 1 77 ? 13.909 -9.673 -7.886 1.00 94.75 77 HIS A O 1
ATOM 544 N N . LEU A 1 78 ? 13.914 -7.755 -9.074 1.00 92.94 78 LEU A N 1
ATOM 545 C CA . LEU A 1 78 ? 13.821 -8.362 -10.394 1.00 92.94 78 LEU A CA 1
ATOM 546 C C . LEU A 1 78 ? 14.916 -7.711 -11.244 1.00 92.94 78 LEU A C 1
ATOM 548 O O . LEU A 1 78 ? 14.882 -6.492 -11.400 1.00 92.94 78 LEU A O 1
ATOM 552 N N . PRO A 1 79 ? 15.893 -8.480 -11.749 1.00 92.31 79 PRO A N 1
ATOM 553 C CA . PRO A 1 79 ? 17.026 -7.905 -12.452 1.00 92.31 79 PRO A CA 1
ATOM 554 C C . PRO A 1 79 ? 16.586 -7.221 -13.748 1.00 92.31 79 PRO A C 1
ATOM 556 O O . PRO A 1 79 ? 15.713 -7.714 -14.466 1.00 92.31 79 PRO A O 1
ATOM 559 N N . GLY A 1 80 ? 17.256 -6.114 -14.066 1.00 92.19 80 GLY A N 1
ATOM 560 C CA . GLY A 1 80 ? 17.002 -5.314 -15.259 1.00 92.19 80 GLY A CA 1
ATOM 561 C C . GLY A 1 80 ? 16.196 -4.047 -14.978 1.00 92.19 80 GLY A C 1
ATOM 562 O O . GLY A 1 80 ? 15.827 -3.740 -13.850 1.00 92.19 80 GLY A O 1
ATOM 563 N N . THR A 1 81 ? 15.955 -3.280 -16.037 1.00 94.44 81 THR A N 1
ATOM 564 C CA . THR A 1 81 ? 15.349 -1.938 -15.969 1.00 94.44 81 THR A CA 1
ATOM 565 C C . THR A 1 81 ? 14.146 -1.784 -16.899 1.00 94.44 81 THR A C 1
ATOM 567 O O . THR A 1 81 ? 13.650 -0.675 -17.098 1.00 94.44 81 THR A O 1
ATOM 570 N N . ASP A 1 82 ? 13.653 -2.890 -17.465 1.00 94.81 82 ASP A N 1
ATOM 571 C CA . ASP A 1 82 ? 12.447 -2.880 -18.290 1.00 94.81 82 ASP A CA 1
ATOM 572 C C . ASP A 1 82 ? 11.209 -2.561 -17.438 1.00 94.81 82 ASP A C 1
ATOM 574 O O . ASP A 1 82 ? 10.745 -3.368 -16.627 1.00 94.81 82 ASP A O 1
ATOM 578 N N . ALA A 1 83 ? 10.655 -1.366 -17.638 1.00 93.75 83 ALA A N 1
ATOM 579 C CA . ALA A 1 83 ? 9.523 -0.870 -16.868 1.00 93.75 83 ALA A CA 1
ATOM 580 C C . ALA A 1 83 ? 8.262 -1.731 -17.047 1.00 93.75 83 ALA A C 1
ATOM 582 O O . ALA A 1 83 ? 7.493 -1.882 -16.095 1.00 93.75 83 ALA A O 1
ATOM 583 N N . ALA A 1 84 ? 8.047 -2.312 -18.234 1.00 96.00 84 ALA A N 1
ATOM 584 C CA . ALA A 1 84 ? 6.870 -3.134 -18.503 1.00 96.00 84 ALA A CA 1
ATOM 585 C C . ALA A 1 84 ? 6.925 -4.456 -17.721 1.00 96.00 84 ALA A C 1
ATOM 587 O O . ALA A 1 84 ? 5.957 -4.809 -17.037 1.00 96.00 84 ALA A O 1
ATOM 588 N N . GLY A 1 85 ? 8.070 -5.144 -17.749 1.00 94.69 85 GLY A N 1
ATOM 589 C CA . GLY A 1 85 ? 8.313 -6.345 -16.953 1.00 94.69 85 GLY A CA 1
ATOM 590 C C . GLY A 1 85 ? 8.197 -6.092 -15.448 1.00 94.69 85 GLY A C 1
ATOM 591 O O . GLY A 1 85 ? 7.496 -6.830 -14.749 1.00 94.69 85 GLY A O 1
ATOM 592 N N . LEU A 1 86 ? 8.804 -5.007 -14.953 1.00 94.88 86 LEU A N 1
ATOM 593 C CA . LEU A 1 86 ? 8.717 -4.613 -13.541 1.00 94.88 86 LEU A CA 1
ATOM 594 C C . LEU A 1 86 ? 7.273 -4.308 -13.122 1.00 94.88 86 LEU A C 1
ATOM 596 O O . LEU A 1 86 ? 6.821 -4.772 -12.072 1.00 94.88 86 LEU A O 1
ATOM 600 N N . ARG A 1 87 ? 6.516 -3.584 -13.956 1.00 94.56 87 ARG A N 1
ATOM 601 C CA . ARG A 1 87 ? 5.106 -3.279 -13.689 1.00 94.56 87 ARG A CA 1
ATOM 602 C C . ARG A 1 87 ? 4.260 -4.547 -13.612 1.00 94.56 87 ARG A C 1
ATOM 604 O O . ARG A 1 87 ? 3.511 -4.713 -12.650 1.00 94.56 87 ARG A O 1
ATOM 611 N N . GLY A 1 88 ? 4.423 -5.460 -14.570 1.00 95.69 88 GLY A N 1
ATOM 612 C CA . GLY A 1 88 ? 3.711 -6.740 -14.576 1.00 95.69 88 GLY A CA 1
ATOM 613 C C . GLY A 1 88 ? 4.021 -7.602 -13.347 1.00 95.69 88 GLY A C 1
ATOM 614 O O . GLY A 1 88 ? 3.135 -8.281 -12.822 1.00 95.69 88 GLY A O 1
ATOM 615 N N . TYR A 1 89 ? 5.256 -7.542 -12.844 1.00 95.12 89 TYR A N 1
ATOM 616 C CA . TYR A 1 89 ? 5.659 -8.231 -11.620 1.00 95.12 89 TYR A CA 1
ATOM 617 C C . TYR A 1 89 ? 4.964 -7.654 -10.375 1.00 95.12 89 TYR A C 1
ATOM 619 O O . TYR A 1 89 ? 4.406 -8.410 -9.574 1.00 95.12 89 TYR A O 1
ATOM 627 N N . VAL A 1 90 ? 4.917 -6.323 -10.246 1.00 95.75 90 VAL A N 1
ATOM 628 C CA . VAL A 1 90 ? 4.195 -5.641 -9.157 1.00 95.75 90 VAL A CA 1
ATOM 629 C C . VAL A 1 90 ? 2.697 -5.931 -9.220 1.00 95.75 90 VAL A C 1
ATOM 631 O O . VAL A 1 90 ? 2.112 -6.267 -8.193 1.00 95.75 90 VAL A O 1
ATOM 634 N N . ASP A 1 91 ? 2.076 -5.868 -10.398 1.00 95.19 91 ASP A N 1
ATOM 635 C CA . ASP A 1 91 ? 0.634 -6.107 -10.549 1.00 95.19 91 ASP A CA 1
ATOM 636 C C . ASP A 1 91 ? 0.248 -7.561 -10.224 1.00 95.19 91 ASP A C 1
ATOM 638 O O . ASP A 1 91 ? -0.807 -7.811 -9.639 1.00 95.19 91 ASP A O 1
ATOM 642 N N . ARG A 1 92 ? 1.118 -8.531 -10.542 1.00 94.81 92 ARG A N 1
ATOM 643 C CA . ARG A 1 92 ? 0.877 -9.951 -10.244 1.00 94.81 92 ARG A CA 1
ATOM 644 C C . ARG A 1 92 ? 0.904 -10.253 -8.742 1.00 94.81 92 ARG A C 1
ATOM 646 O O . ARG A 1 92 ? 0.118 -11.085 -8.286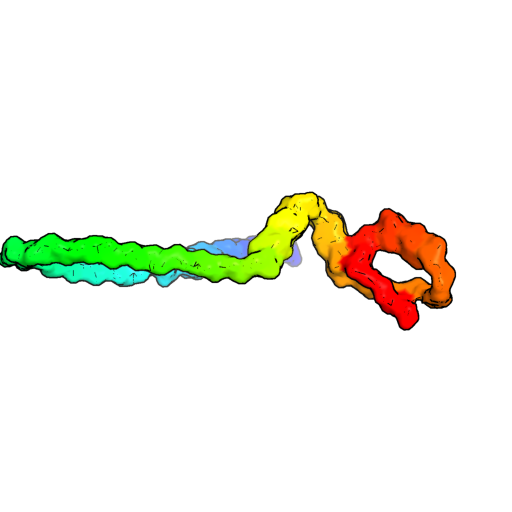 1.00 94.81 92 ARG A O 1
ATOM 653 N N . TYR A 1 93 ? 1.810 -9.632 -7.984 1.00 94.69 93 TYR A N 1
ATOM 654 C CA . TYR A 1 93 ? 2.060 -9.996 -6.580 1.00 94.69 93 TYR A CA 1
ATOM 655 C C . TYR A 1 93 ? 1.639 -8.934 -5.551 1.00 94.69 93 TYR A C 1
ATOM 657 O O . TYR A 1 93 ? 1.512 -9.264 -4.373 1.00 94.69 93 TYR A O 1
ATOM 665 N N . GLY A 1 94 ? 1.373 -7.693 -5.967 1.00 95.19 94 GLY A N 1
ATOM 666 C CA . GLY A 1 94 ? 0.939 -6.592 -5.098 1.00 95.19 94 GLY A CA 1
ATOM 667 C C . GLY A 1 94 ? 2.028 -6.072 -4.154 1.00 95.19 94 GLY A C 1
ATOM 668 O O . GLY A 1 94 ? 1.738 -5.794 -2.992 1.00 95.19 94 GLY A O 1
ATOM 669 N N . LEU A 1 95 ? 3.274 -6.001 -4.628 1.00 95.31 95 LEU A N 1
ATOM 670 C CA . LEU A 1 95 ? 4.457 -5.695 -3.814 1.00 95.31 95 LEU A CA 1
ATOM 671 C C . LEU A 1 95 ? 4.442 -4.273 -3.241 1.00 95.31 95 LEU A C 1
ATOM 673 O O . LEU A 1 95 ? 3.956 -3.340 -3.881 1.00 95.31 95 LEU A O 1
ATOM 677 N N . GLY A 1 96 ? 5.041 -4.109 -2.059 1.00 94.75 96 GLY A N 1
ATOM 678 C CA . GLY A 1 96 ? 5.246 -2.801 -1.430 1.00 94.75 96 GLY A CA 1
ATOM 679 C C . GLY A 1 96 ? 6.363 -1.981 -2.074 1.00 94.75 96 GLY A C 1
ATOM 680 O O . GLY A 1 96 ? 6.331 -0.753 -2.021 1.00 94.75 96 GLY A O 1
ATOM 681 N N . GLY A 1 97 ? 7.327 -2.645 -2.718 1.00 94.00 97 GLY A N 1
ATOM 682 C CA . GLY A 1 97 ? 8.397 -1.982 -3.455 1.00 94.00 97 GLY A CA 1
ATOM 683 C C . GLY A 1 97 ? 9.269 -2.941 -4.263 1.00 94.00 97 GLY A C 1
ATOM 684 O O . GLY A 1 97 ? 9.145 -4.162 -4.161 1.00 94.00 97 GLY A O 1
ATOM 685 N N . MET A 1 98 ? 10.159 -2.361 -5.066 1.00 94.25 98 MET A N 1
ATOM 686 C CA . MET A 1 98 ? 11.138 -3.075 -5.886 1.00 94.25 98 MET A CA 1
ATOM 687 C C . MET A 1 98 ? 12.545 -2.604 -5.533 1.00 94.25 98 MET A C 1
ATOM 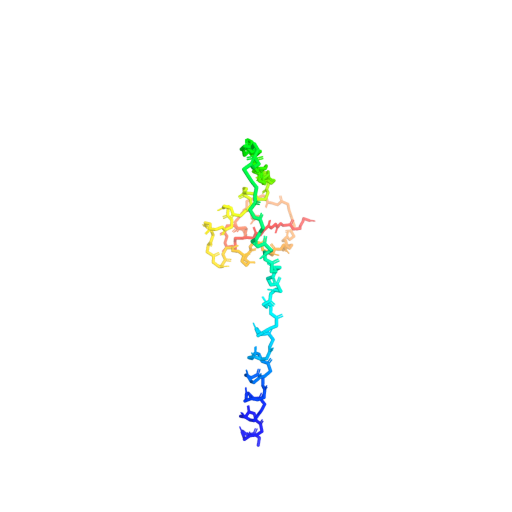689 O O . MET A 1 98 ? 12.757 -1.416 -5.285 1.00 94.25 98 MET A O 1
ATOM 693 N N . ILE A 1 99 ? 13.492 -3.535 -5.529 1.00 93.75 99 ILE A N 1
ATOM 694 C CA . ILE A 1 99 ? 14.924 -3.235 -5.474 1.00 93.75 99 ILE A CA 1
ATOM 695 C C . ILE A 1 99 ? 15.434 -3.320 -6.912 1.00 93.75 99 ILE A C 1
ATOM 697 O O . ILE A 1 99 ? 15.240 -4.356 -7.551 1.00 93.75 99 ILE A O 1
ATOM 701 N N . LEU A 1 100 ? 16.031 -2.240 -7.416 1.00 88.62 100 LEU A N 1
ATOM 702 C CA . LEU A 1 100 ? 16.592 -2.155 -8.768 1.00 88.62 100 LEU A CA 1
ATOM 703 C C . LEU A 1 100 ? 18.077 -2.516 -8.768 1.00 88.62 100 LEU A C 1
ATOM 705 O O . LEU A 1 100 ? 18.768 -2.098 -7.812 1.00 88.62 100 LEU A O 1
#

Secondary structure (DSSP, 8-state):
-TTHHHHHHHHHHHHHHHHSTT--PPPPPP------------PPPPPP---HHHHHHHHHHHTS-HHHHHHTT-EEE-SS--HHHHHHHHHHHT-SEEE-

Sequence (100 aa):
MRAARRWTAAAVAVALSATLAGCVGAAPAHPLSGSPSPSAASTPTPTPTVDPVVAYAKLRLANQTLRQKVAGLLMLHLPGTDAAGLRGYVDRYGLGGMIL